Protein AF-A0A917GGM5-F1 (afdb_monomer_lite)

Structure (mmCIF, N/CA/C/O backbone):
data_AF-A0A917GGM5-F1
#
_entry.id   AF-A0A917GGM5-F1
#
loop_
_atom_site.group_PDB
_atom_site.id
_atom_site.type_symbol
_atom_site.label_atom_id
_atom_site.label_alt_id
_atom_site.label_comp_id
_atom_site.label_asym_id
_atom_site.label_entity_id
_atom_site.label_seq_id
_atom_site.pdbx_PDB_ins_code
_atom_site.Cartn_x
_atom_site.Cartn_y
_atom_site.Cartn_z
_atom_site.occupancy
_atom_site.B_iso_or_equiv
_atom_site.auth_seq_id
_atom_site.auth_comp_id
_atom_site.auth_asym_id
_atom_site.auth_atom_id
_atom_site.pdbx_PDB_model_num
ATOM 1 N N . MET A 1 1 ? -18.212 4.172 -23.124 1.00 44.53 1 MET A N 1
ATOM 2 C CA . MET A 1 1 ? -17.514 3.414 -22.058 1.00 44.53 1 MET A CA 1
ATOM 3 C C . MET A 1 1 ? -17.313 4.329 -20.860 1.00 44.53 1 MET A C 1
ATOM 5 O O . MET A 1 1 ? -16.698 5.372 -21.028 1.00 44.53 1 MET A O 1
ATOM 9 N N . ARG A 1 2 ? -17.846 3.993 -19.677 1.00 49.03 2 ARG A N 1
ATOM 10 C CA . ARG A 1 2 ? -17.512 4.709 -18.433 1.00 49.03 2 ARG A CA 1
ATOM 11 C C . ARG A 1 2 ? -16.170 4.183 -17.930 1.00 49.03 2 ARG A C 1
ATOM 13 O O . ARG A 1 2 ? -16.060 3.001 -17.622 1.00 49.03 2 ARG A O 1
ATOM 20 N N . LYS A 1 3 ? -15.157 5.046 -17.894 1.00 59.06 3 LYS A N 1
ATOM 21 C CA . LYS A 1 3 ? -13.858 4.742 -17.294 1.00 59.06 3 LYS A CA 1
ATOM 22 C C . LYS A 1 3 ? -14.045 4.849 -15.779 1.00 59.06 3 LYS A C 1
ATOM 24 O O . LYS A 1 3 ? -14.227 5.946 -15.264 1.00 59.06 3 LYS A O 1
ATOM 29 N N . PHE A 1 4 ? -14.112 3.719 -15.083 1.00 58.59 4 PHE A N 1
ATOM 30 C CA . PHE A 1 4 ? -14.100 3.722 -13.622 1.00 58.59 4 PHE A CA 1
ATOM 31 C C . PHE A 1 4 ? -12.678 4.056 -13.171 1.00 58.59 4 PHE A C 1
ATOM 33 O O . PHE A 1 4 ? -11.761 3.256 -13.347 1.00 58.59 4 PHE A O 1
ATOM 40 N N . GLU A 1 5 ? -12.475 5.264 -12.653 1.00 61.06 5 GLU A N 1
ATOM 41 C CA . GLU A 1 5 ? -11.188 5.659 -12.088 1.00 61.06 5 GLU A CA 1
ATOM 42 C C . GLU A 1 5 ? -11.096 5.220 -10.630 1.00 61.06 5 GLU A C 1
ATOM 44 O O . GLU A 1 5 ? -11.739 5.782 -9.743 1.00 61.06 5 GLU A O 1
ATOM 49 N N . ILE A 1 6 ? -10.257 4.219 -10.372 1.00 83.50 6 ILE A N 1
ATOM 50 C CA . ILE A 1 6 ? -9.914 3.812 -9.012 1.00 83.50 6 ILE A CA 1
ATOM 51 C C . ILE A 1 6 ? -8.810 4.754 -8.522 1.00 83.50 6 ILE A C 1
ATOM 53 O O . ILE A 1 6 ? -7.621 4.500 -8.720 1.00 83.50 6 ILE A O 1
ATOM 57 N N . LYS A 1 7 ? -9.215 5.878 -7.913 1.00 88.19 7 LYS A N 1
ATOM 58 C CA . LYS A 1 7 ? -8.313 6.965 -7.483 1.00 88.19 7 LYS A CA 1
ATOM 59 C C . LYS A 1 7 ? -7.136 6.474 -6.632 1.00 88.19 7 LYS A C 1
ATOM 61 O O . LYS A 1 7 ? -6.010 6.887 -6.881 1.00 88.19 7 LYS A O 1
ATOM 66 N N . PHE A 1 8 ? -7.386 5.558 -5.694 1.00 86.31 8 PHE A N 1
ATOM 67 C CA . PHE A 1 8 ? -6.341 4.977 -4.843 1.00 86.31 8 PHE A CA 1
ATOM 68 C C . PHE A 1 8 ? -5.272 4.229 -5.653 1.00 86.31 8 PHE A C 1
ATOM 70 O O . PHE A 1 8 ? -4.087 4.485 -5.480 1.00 86.31 8 PHE A O 1
ATOM 77 N N . LEU A 1 9 ? -5.674 3.356 -6.584 1.00 89.75 9 LEU A N 1
ATOM 78 C CA . LEU A 1 9 ? -4.718 2.587 -7.389 1.00 89.75 9 LEU A CA 1
ATOM 79 C C . LEU A 1 9 ? -3.901 3.486 -8.316 1.00 89.75 9 LEU A C 1
ATOM 81 O O . LEU A 1 9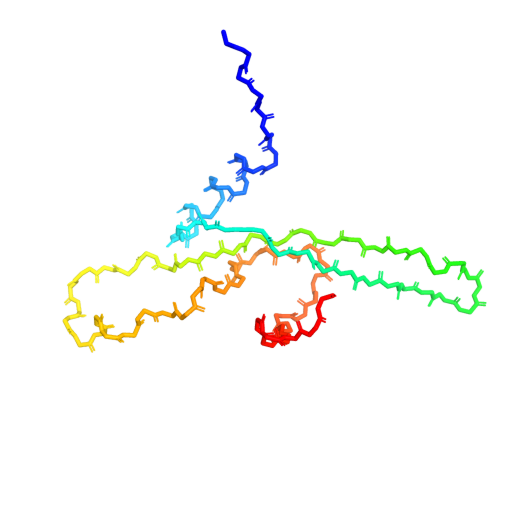 ? -2.731 3.210 -8.552 1.00 89.75 9 LEU A O 1
ATOM 85 N N . ASN A 1 10 ? -4.498 4.555 -8.843 1.00 92.31 10 ASN A N 1
ATOM 86 C CA . ASN A 1 10 ? -3.763 5.520 -9.659 1.00 92.31 10 ASN A CA 1
ATOM 87 C C . ASN A 1 10 ? -2.723 6.280 -8.827 1.00 92.31 10 ASN A C 1
ATOM 89 O O . ASN A 1 10 ? -1.594 6.444 -9.279 1.00 92.31 10 ASN A O 1
ATOM 93 N N . TYR A 1 11 ? -3.094 6.702 -7.616 1.00 90.81 11 TYR A N 1
ATOM 94 C CA . TYR A 1 11 ? -2.177 7.345 -6.679 1.00 90.81 11 TYR A CA 1
ATOM 95 C C . TYR A 1 11 ? -1.015 6.415 -6.307 1.00 90.81 11 TYR A C 1
ATOM 97 O O . TYR A 1 11 ? 0.137 6.752 -6.566 1.00 90.81 11 TYR A O 1
ATOM 105 N N . ALA A 1 12 ? -1.321 5.204 -5.833 1.00 90.56 12 ALA A N 1
ATOM 106 C CA . ALA A 1 12 ? -0.323 4.210 -5.447 1.00 90.56 12 ALA A CA 1
ATOM 107 C C . ALA A 1 12 ? 0.626 3.846 -6.600 1.00 90.56 12 ALA A C 1
ATOM 109 O O . ALA A 1 12 ? 1.828 3.707 -6.393 1.00 90.56 12 ALA A O 1
ATOM 110 N N . LYS A 1 13 ? 0.114 3.741 -7.835 1.00 91.81 13 LYS A N 1
ATOM 111 C CA . LYS A 1 13 ? 0.940 3.500 -9.030 1.00 91.81 13 LYS A CA 1
ATOM 112 C C . LYS A 1 13 ? 1.909 4.639 -9.320 1.00 91.81 13 LYS A C 1
ATOM 114 O O . LYS A 1 13 ? 3.007 4.369 -9.795 1.00 91.81 13 LYS A O 1
ATOM 119 N N . ASN A 1 14 ? 1.496 5.886 -9.109 1.00 93.00 14 ASN A N 1
ATOM 120 C CA . ASN A 1 14 ? 2.363 7.039 -9.337 1.00 93.00 14 ASN A CA 1
ATOM 121 C C . ASN A 1 14 ? 3.452 7.112 -8.265 1.00 93.00 14 ASN A C 1
ATOM 123 O O . ASN A 1 14 ? 4.622 7.179 -8.615 1.00 93.00 14 ASN A O 1
ATOM 127 N N . GLU A 1 15 ? 3.089 6.962 -6.992 1.00 91.25 15 GLU A N 1
ATOM 128 C CA . GLU A 1 15 ? 4.053 6.930 -5.886 1.00 91.25 15 GLU A CA 1
ATOM 129 C C . GLU A 1 15 ? 5.065 5.782 -6.042 1.00 91.25 15 GLU A C 1
ATOM 131 O O . GLU A 1 15 ? 6.270 5.977 -5.918 1.00 91.25 15 GLU A O 1
ATOM 136 N N . SER A 1 16 ? 4.594 4.595 -6.437 1.00 91.38 16 SER A N 1
ATOM 137 C CA . SER A 1 16 ? 5.464 3.447 -6.726 1.00 91.38 16 SER A CA 1
ATOM 138 C C . SER A 1 16 ? 6.488 3.749 -7.822 1.00 91.38 16 SER A C 1
ATOM 140 O O . SER A 1 16 ? 7.640 3.335 -7.720 1.00 91.38 16 SER A O 1
ATOM 142 N N . LYS A 1 17 ? 6.086 4.484 -8.868 1.00 92.50 17 LYS A N 1
ATOM 143 C CA . LYS A 1 17 ? 6.999 4.893 -9.943 1.00 92.50 17 LYS A CA 1
ATOM 144 C C . LYS A 1 17 ? 8.046 5.878 -9.448 1.00 92.50 17 LYS A C 1
ATOM 146 O O . LYS A 1 17 ? 9.208 5.724 -9.814 1.00 92.50 17 LYS A O 1
ATOM 151 N N . ASP A 1 18 ? 7.646 6.842 -8.623 1.00 91.88 18 ASP A N 1
ATOM 152 C CA . ASP A 1 18 ? 8.557 7.831 -8.038 1.00 91.88 18 ASP A CA 1
ATOM 153 C C . ASP A 1 18 ? 9.611 7.157 -7.141 1.00 91.88 18 ASP A C 1
ATOM 155 O O . ASP A 1 18 ? 10.757 7.599 -7.082 1.00 91.88 18 ASP A O 1
ATOM 159 N N . LEU A 1 19 ? 9.255 6.027 -6.520 1.00 89.50 19 LEU A N 1
ATOM 160 C CA . LEU A 1 19 ? 10.154 5.175 -5.736 1.00 89.50 19 LEU A CA 1
ATOM 161 C C . LEU A 1 19 ? 11.008 4.210 -6.578 1.00 89.50 19 LEU A C 1
ATOM 163 O O . LEU A 1 19 ? 11.818 3.472 -6.021 1.00 89.50 19 LEU A O 1
ATOM 167 N N . GLY A 1 20 ? 10.842 4.182 -7.902 1.00 90.38 20 GLY A N 1
ATOM 168 C CA . GLY A 1 20 ? 11.594 3.289 -8.784 1.00 90.38 20 GLY A CA 1
ATOM 169 C C . GLY A 1 20 ? 11.045 1.863 -8.862 1.00 90.38 20 GLY A C 1
ATOM 170 O O . GLY A 1 20 ? 11.778 0.960 -9.245 1.00 90.38 20 GLY A O 1
ATOM 171 N N . TYR A 1 21 ? 9.766 1.645 -8.557 1.00 90.38 21 TYR A N 1
ATOM 172 C CA . TYR A 1 21 ? 9.107 0.339 -8.626 1.00 90.38 21 TYR A CA 1
ATOM 173 C C . TYR A 1 21 ? 8.061 0.281 -9.742 1.00 90.38 21 TYR A C 1
ATOM 175 O O . TYR A 1 21 ? 7.422 1.271 -10.107 1.00 90.38 21 TYR A O 1
ATOM 183 N N . THR A 1 22 ? 7.837 -0.922 -10.264 1.00 91.06 22 THR A N 1
ATOM 184 C CA . THR A 1 22 ? 6.648 -1.248 -11.053 1.00 91.06 22 THR A CA 1
ATOM 185 C C . THR A 1 22 ? 5.646 -1.961 -10.149 1.00 91.06 22 THR A C 1
ATOM 187 O O . THR A 1 22 ? 5.836 -3.127 -9.806 1.00 91.06 22 THR A O 1
ATOM 190 N N . MET A 1 23 ? 4.580 -1.249 -9.766 1.00 90.12 23 MET A N 1
ATOM 191 C CA . MET A 1 23 ? 3.485 -1.801 -8.962 1.00 90.12 23 MET A CA 1
ATOM 192 C C . MET A 1 23 ? 2.711 -2.868 -9.744 1.00 90.12 23 MET A C 1
ATOM 194 O O . MET A 1 23 ? 2.247 -2.603 -10.858 1.00 90.12 23 MET A O 1
ATOM 198 N N . ASP A 1 24 ? 2.517 -4.037 -9.137 1.00 89.38 24 ASP A N 1
ATOM 199 C CA . ASP A 1 24 ? 1.797 -5.170 -9.726 1.00 89.38 24 ASP A CA 1
ATOM 200 C C . ASP A 1 24 ? 0.498 -5.518 -8.984 1.00 89.38 24 ASP A C 1
ATOM 202 O O . ASP A 1 24 ? -0.469 -5.948 -9.618 1.00 89.38 24 ASP A O 1
ATOM 206 N N . SER A 1 25 ? 0.428 -5.285 -7.670 1.00 87.62 25 SER A N 1
ATOM 207 C CA . SER A 1 25 ? -0.727 -5.653 -6.851 1.00 87.62 25 SER A CA 1
ATOM 208 C C . SER A 1 25 ? -0.879 -4.783 -5.592 1.00 87.62 25 SER A C 1
ATOM 210 O O . SER A 1 25 ? -0.148 -3.813 -5.383 1.00 87.62 25 SER A O 1
ATOM 212 N N . VAL A 1 26 ? -1.894 -5.091 -4.779 1.00 88.12 26 VAL A N 1
ATOM 213 C CA . VAL A 1 26 ? -2.112 -4.506 -3.450 1.00 88.12 26 VAL A CA 1
ATOM 214 C C . VAL A 1 26 ? -2.269 -5.644 -2.452 1.00 88.12 26 VAL A C 1
ATOM 216 O O . VAL A 1 26 ? -3.102 -6.530 -2.647 1.00 88.12 26 VAL A O 1
ATOM 219 N N . ARG A 1 27 ? -1.513 -5.585 -1.359 1.00 86.38 27 ARG A N 1
ATOM 220 C CA . ARG A 1 27 ? -1.651 -6.464 -0.202 1.00 86.38 27 ARG A CA 1
ATOM 221 C C . ARG A 1 27 ? -2.561 -5.819 0.838 1.00 86.38 27 ARG A C 1
ATOM 223 O O . ARG A 1 27 ? -2.461 -4.623 1.102 1.00 86.38 27 ARG A O 1
ATOM 230 N N . VAL A 1 28 ? -3.453 -6.616 1.421 1.00 85.00 28 VAL A N 1
ATOM 231 C CA . VAL A 1 28 ? -4.346 -6.186 2.503 1.00 85.00 28 VAL A CA 1
ATOM 232 C C . VAL A 1 28 ? -3.866 -6.805 3.808 1.00 85.00 28 VAL A C 1
ATOM 234 O O . VAL A 1 28 ? -3.847 -8.027 3.931 1.00 85.00 28 VAL A O 1
ATOM 237 N N . TYR A 1 29 ? -3.507 -5.974 4.782 1.00 79.50 29 TYR A N 1
ATOM 238 C CA . TYR A 1 29 ? -3.230 -6.410 6.147 1.00 79.50 29 TYR A CA 1
ATOM 239 C C . TYR A 1 29 ? -4.444 -6.143 7.027 1.00 79.50 29 TYR A C 1
ATOM 241 O O . TYR A 1 29 ? -4.973 -5.032 7.043 1.00 79.50 29 TYR A O 1
ATOM 249 N N . LEU A 1 30 ? -4.875 -7.164 7.762 1.00 81.19 30 LEU A N 1
ATOM 250 C CA . LEU A 1 30 ? -5.967 -7.082 8.723 1.00 81.19 30 LEU A CA 1
ATOM 251 C C . LEU A 1 30 ? -5.383 -7.161 10.130 1.00 81.19 30 LEU A C 1
ATOM 253 O O . LEU A 1 30 ? -4.577 -8.043 10.419 1.00 81.19 30 LEU A O 1
ATOM 257 N N . GLY A 1 31 ? -5.805 -6.264 11.011 1.00 73.62 31 GLY A N 1
ATOM 258 C CA . GLY A 1 31 ? -5.462 -6.325 12.426 1.00 73.62 31 GLY A CA 1
ATOM 259 C C . GLY A 1 31 ? -6.626 -5.840 13.271 1.00 73.62 31 GLY A C 1
ATOM 260 O O . GLY A 1 31 ? -7.243 -4.835 12.944 1.00 73.62 31 GLY A O 1
ATOM 261 N N . ALA A 1 32 ? -6.931 -6.537 14.359 1.00 73.06 32 ALA A N 1
ATOM 262 C CA . ALA A 1 32 ? -7.779 -5.996 15.411 1.00 73.06 32 ALA A CA 1
ATOM 263 C C . ALA A 1 32 ? -6.859 -5.502 16.528 1.00 73.06 32 ALA A C 1
ATOM 265 O O . ALA A 1 32 ? -6.022 -6.262 17.012 1.00 73.06 32 ALA A O 1
ATOM 266 N N . TYR A 1 33 ? -7.014 -4.243 16.932 1.00 69.25 33 TYR A N 1
ATOM 267 C CA . TYR A 1 33 ? -6.264 -3.660 18.048 1.00 69.25 33 TYR A CA 1
ATOM 268 C C . TYR A 1 33 ? -7.213 -3.372 19.221 1.00 69.25 33 TYR A C 1
ATOM 270 O O . TYR A 1 33 ? -7.460 -2.206 19.525 1.00 69.25 33 TYR A O 1
ATOM 278 N N . PRO A 1 34 ? -7.816 -4.400 19.854 1.00 67.62 34 PRO A N 1
ATOM 279 C CA . PRO A 1 34 ? -8.621 -4.180 21.045 1.00 67.62 34 PRO A CA 1
ATOM 280 C C . PRO A 1 34 ? -7.735 -3.693 22.192 1.00 67.62 34 PRO A C 1
ATOM 282 O O . PRO A 1 34 ? -6.623 -4.182 22.394 1.00 67.62 34 PRO A O 1
ATOM 285 N N . THR A 1 35 ? -8.265 -2.777 22.992 1.00 71.62 35 THR A N 1
ATOM 286 C CA . TH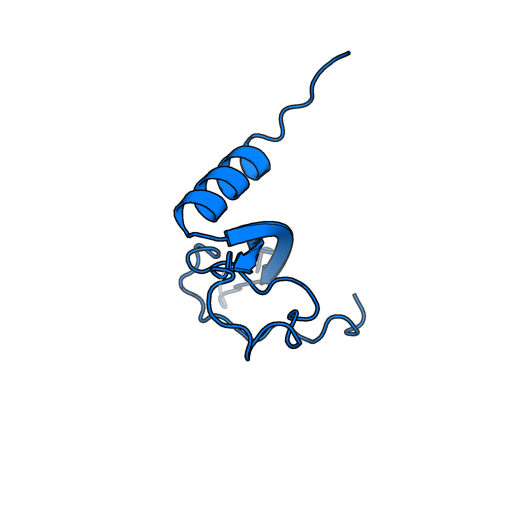R A 1 35 ? -7.788 -2.566 24.362 1.00 71.62 35 THR A CA 1
ATOM 287 C C . THR A 1 35 ? -8.764 -3.242 25.322 1.00 71.62 35 THR A C 1
ATOM 289 O O . THR A 1 35 ? -9.883 -3.571 24.932 1.00 71.62 35 THR A O 1
ATOM 292 N N . GLU A 1 36 ? -8.395 -3.421 26.595 1.00 72.38 36 GLU A N 1
ATOM 293 C CA . GLU A 1 36 ? -9.300 -4.000 27.611 1.00 72.38 36 GLU A CA 1
ATOM 294 C C . GLU A 1 36 ? -10.634 -3.240 27.756 1.00 72.38 36 GLU A C 1
ATOM 296 O O . GLU A 1 36 ? -11.580 -3.753 28.349 1.00 72.38 36 GLU A O 1
ATOM 301 N N . LYS A 1 37 ? -10.718 -2.013 27.224 1.00 66.62 37 LYS A N 1
ATOM 302 C CA . LYS A 1 37 ? -11.867 -1.112 27.356 1.00 66.62 37 LYS A CA 1
ATOM 303 C C . LYS A 1 37 ? -12.638 -0.875 26.054 1.00 66.62 37 LYS A C 1
ATOM 305 O O . LYS A 1 37 ? -13.692 -0.250 26.112 1.00 66.62 37 LYS A O 1
ATOM 310 N N . GLU A 1 38 ? -12.159 -1.353 24.905 1.00 71.00 38 GLU A N 1
ATOM 311 C CA . GLU A 1 38 ? -12.758 -1.048 23.598 1.00 71.00 38 GLU A CA 1
ATOM 312 C C . GLU A 1 38 ? -12.987 -2.297 22.745 1.00 71.00 38 GLU A C 1
ATOM 314 O O . GLU A 1 38 ? -12.179 -3.226 22.720 1.00 71.00 38 GLU A O 1
ATOM 319 N N . VAL A 1 39 ? -14.098 -2.298 22.000 1.00 73.38 39 VAL A N 1
ATOM 320 C CA . VAL A 1 39 ? -14.397 -3.338 21.009 1.00 73.38 39 VAL A CA 1
ATOM 321 C C . VAL A 1 39 ? -13.311 -3.313 19.932 1.00 73.38 39 VAL A C 1
ATOM 323 O O . VAL A 1 39 ? -13.090 -2.290 19.287 1.00 73.38 39 VAL A O 1
ATOM 326 N N . GLY A 1 40 ? -12.635 -4.445 19.727 1.00 70.38 40 GLY A N 1
ATOM 327 C CA . GLY A 1 40 ? -11.587 -4.585 18.717 1.00 70.38 40 GLY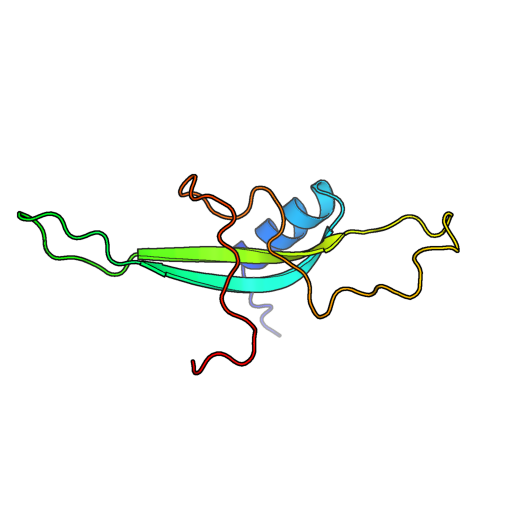 A CA 1
ATOM 328 C C . GLY A 1 40 ? -12.148 -4.589 17.302 1.00 70.38 40 GLY A C 1
ATOM 329 O O . GLY A 1 40 ? -12.427 -5.653 16.751 1.00 70.38 40 GLY A O 1
ATOM 330 N N . TYR A 1 41 ? -12.305 -3.412 16.699 1.00 78.12 41 TYR A N 1
ATOM 331 C CA . TYR A 1 41 ? -12.648 -3.306 15.283 1.00 78.12 41 TYR A CA 1
ATOM 332 C C . TYR A 1 41 ? -11.508 -3.815 14.400 1.00 78.12 41 TYR A C 1
ATOM 334 O O . TYR A 1 41 ? -10.329 -3.693 14.733 1.00 78.12 41 TYR A O 1
ATOM 342 N N . THR A 1 42 ? -11.875 -4.384 13.251 1.00 82.00 42 THR A N 1
ATOM 343 C CA . THR A 1 42 ? -10.901 -4.772 12.231 1.00 82.00 42 THR A CA 1
ATOM 344 C C . THR A 1 42 ? -10.385 -3.526 11.523 1.00 82.00 42 THR A C 1
ATOM 346 O O . THR A 1 42 ? -11.130 -2.836 10.830 1.00 82.00 42 THR A O 1
ATOM 349 N N . THR A 1 43 ? -9.096 -3.266 11.669 1.00 81.38 43 THR A N 1
ATOM 350 C CA . THR A 1 43 ? -8.346 -2.282 10.898 1.00 81.38 43 THR A CA 1
ATOM 351 C C . THR A 1 43 ? -7.782 -2.952 9.651 1.00 81.38 43 THR A C 1
ATOM 353 O O . THR A 1 43 ? -7.160 -4.012 9.733 1.00 81.38 43 THR A O 1
ATOM 356 N N . MET A 1 44 ? -7.995 -2.323 8.494 1.00 82.25 44 MET A N 1
ATOM 357 C CA . MET A 1 44 ? -7.455 -2.767 7.209 1.00 82.25 44 MET A CA 1
ATOM 358 C C . MET A 1 44 ? -6.379 -1.793 6.726 1.00 82.25 44 MET A C 1
ATOM 360 O O . MET A 1 44 ? -6.637 -0.593 6.635 1.00 82.25 44 MET A O 1
ATOM 364 N N . PHE A 1 45 ? -5.212 -2.306 6.343 1.00 81.81 45 PHE A N 1
ATOM 365 C CA . PHE A 1 45 ? -4.169 -1.541 5.657 1.00 81.81 45 PHE A CA 1
ATOM 366 C C . PHE A 1 45 ? -3.997 -2.055 4.232 1.00 81.81 45 PHE A C 1
ATOM 368 O O . PHE A 1 45 ? -3.910 -3.260 4.013 1.00 81.81 45 PHE A O 1
ATOM 375 N N . LEU A 1 46 ? -3.932 -1.137 3.269 1.00 85.88 46 LEU A N 1
ATOM 376 C CA . LEU A 1 46 ? -3.676 -1.438 1.863 1.00 85.88 46 LEU A CA 1
ATOM 377 C C . LEU A 1 46 ? -2.243 -1.028 1.529 1.00 85.88 46 LEU A C 1
ATOM 379 O O . LEU A 1 46 ? -1.899 0.146 1.658 1.00 85.88 46 LEU A O 1
ATOM 383 N N . VAL A 1 47 ? -1.425 -1.982 1.098 1.00 87.31 47 VAL A N 1
ATOM 384 C CA . VAL A 1 47 ? -0.001 -1.779 0.814 1.00 87.31 47 VAL A CA 1
ATOM 385 C C . VAL A 1 47 ? 0.282 -2.131 -0.649 1.00 87.31 47 VAL A C 1
ATOM 387 O O . VAL A 1 47 ? -0.014 -3.252 -1.063 1.00 87.31 47 VAL A O 1
ATOM 390 N N . PRO A 1 48 ? 0.806 -1.201 -1.46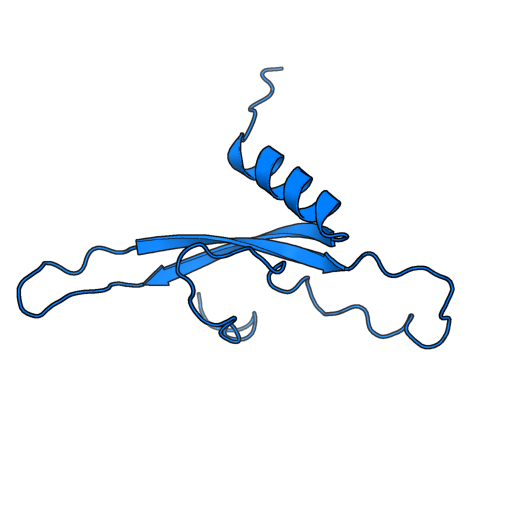8 1.00 89.75 48 PRO A N 1
ATOM 391 C CA . PRO A 1 48 ? 1.229 -1.507 -2.831 1.00 89.75 48 PRO A CA 1
ATOM 392 C C . PRO A 1 48 ? 2.365 -2.532 -2.841 1.00 89.75 48 PRO A C 1
ATOM 394 O O . PRO A 1 48 ? 3.318 -2.410 -2.073 1.00 89.75 48 PRO A O 1
ATOM 397 N N . THR A 1 49 ? 2.288 -3.513 -3.735 1.00 88.31 49 THR A N 1
ATOM 398 C CA . THR A 1 49 ? 3.390 -4.445 -3.998 1.00 88.31 49 THR A CA 1
ATOM 399 C C . THR A 1 49 ? 3.951 -4.218 -5.389 1.00 88.31 49 THR A C 1
ATOM 401 O O . THR A 1 49 ? 3.254 -3.724 -6.282 1.00 88.31 49 THR A O 1
ATOM 404 N N . GLY A 1 50 ? 5.211 -4.582 -5.590 1.00 87.38 50 GLY A N 1
ATOM 405 C CA . GLY A 1 50 ? 5.823 -4.480 -6.902 1.00 87.38 50 GLY A CA 1
ATOM 406 C C . GLY A 1 50 ? 7.282 -4.881 -6.932 1.00 87.38 50 GLY A C 1
ATOM 407 O O . GLY A 1 50 ? 7.880 -5.284 -5.934 1.00 87.38 50 GLY A O 1
ATOM 408 N N . VAL A 1 51 ? 7.849 -4.781 -8.124 1.00 86.75 51 VAL A N 1
ATOM 409 C CA . VAL A 1 51 ? 9.247 -5.120 -8.392 1.00 86.75 51 VAL A CA 1
ATOM 410 C C . VAL A 1 51 ? 10.057 -3.850 -8.595 1.00 86.75 51 VAL A C 1
ATOM 412 O O . VAL A 1 51 ? 9.586 -2.905 -9.230 1.00 86.75 51 VAL A O 1
ATOM 415 N N . GLU A 1 52 ? 11.269 -3.822 -8.051 1.00 85.81 52 GLU A N 1
ATOM 416 C CA . GLU A 1 52 ? 12.197 -2.713 -8.253 1.00 85.81 52 GLU A CA 1
ATOM 417 C C . GLU A 1 52 ? 12.642 -2.658 -9.721 1.00 85.81 52 GLU A C 1
ATOM 419 O O . GLU A 1 52 ? 12.936 -3.681 -10.351 1.00 85.81 52 GLU A O 1
ATOM 424 N N . ASN A 1 53 ? 12.691 -1.455 -10.286 1.00 85.00 53 ASN A N 1
ATOM 425 C CA . ASN A 1 53 ? 13.138 -1.225 -11.651 1.00 85.00 53 ASN A CA 1
ATOM 426 C C . ASN A 1 53 ? 14.674 -1.252 -11.689 1.00 85.00 53 ASN A C 1
ATOM 428 O O . ASN A 1 53 ? 15.339 -0.221 -11.626 1.00 85.00 53 ASN A O 1
ATOM 432 N N . ILE A 1 54 ? 15.251 -2.447 -11.802 1.00 73.25 54 ILE A N 1
ATOM 433 C CA . ILE A 1 54 ? 16.701 -2.634 -11.940 1.00 73.25 54 ILE A CA 1
ATOM 434 C C . ILE A 1 54 ? 17.200 -2.226 -13.336 1.00 73.25 54 ILE A C 1
ATOM 436 O O . ILE A 1 54 ? 16.671 -2.643 -14.369 1.00 73.25 54 ILE A O 1
ATOM 440 N N . SER A 1 55 ? 18.267 -1.424 -13.359 1.00 61.94 55 SER A N 1
ATOM 441 C CA . SER A 1 55 ? 19.020 -1.062 -14.565 1.00 61.94 55 SER A CA 1
ATOM 442 C C . SER A 1 55 ? 19.645 -2.307 -15.211 1.0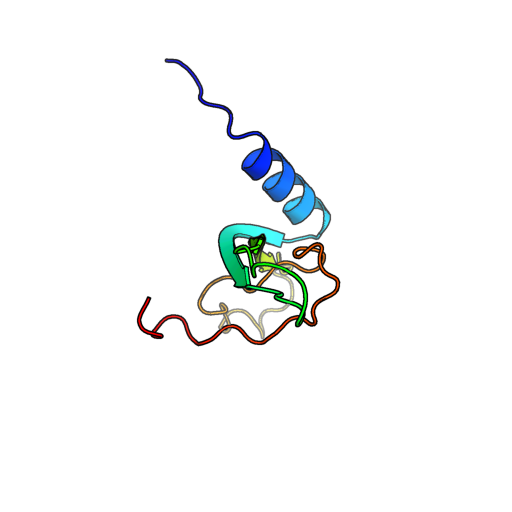0 61.94 55 SER A C 1
ATOM 444 O O . SER A 1 55 ? 20.343 -3.073 -14.547 1.00 61.94 55 SER A O 1
ATOM 446 N N . GLN A 1 56 ? 19.455 -2.490 -16.524 1.00 53.97 56 GLN A N 1
ATOM 447 C CA . GLN A 1 56 ? 19.973 -3.635 -17.297 1.00 53.97 56 GLN A CA 1
ATOM 448 C C . GLN A 1 56 ? 21.516 -3.729 -17.368 1.00 53.97 56 GLN A C 1
ATOM 450 O O . GLN A 1 56 ? 22.042 -4.660 -17.972 1.00 53.97 56 GLN A O 1
ATOM 455 N N . GLY A 1 57 ? 22.261 -2.801 -16.758 1.00 53.56 57 GLY A N 1
ATOM 456 C CA . GLY A 1 57 ? 23.727 -2.756 -16.806 1.00 53.56 57 GLY A CA 1
ATOM 457 C C . GLY A 1 57 ? 24.463 -3.816 -15.976 1.00 53.56 57 GLY A C 1
ATOM 458 O O . GLY A 1 57 ? 25.683 -3.900 -16.077 1.00 53.56 57 GLY A O 1
ATOM 459 N N . ASN A 1 58 ? 23.769 -4.627 -15.169 1.00 51.59 58 ASN A N 1
ATOM 460 C CA . ASN A 1 58 ? 24.396 -5.666 -14.349 1.00 51.59 58 ASN A CA 1
ATOM 461 C C . ASN A 1 58 ? 23.902 -7.063 -14.761 1.00 51.59 58 ASN A C 1
ATOM 463 O O . ASN A 1 58 ? 22.924 -7.594 -14.234 1.00 51.59 58 ASN A O 1
ATOM 467 N N . SER A 1 59 ? 24.590 -7.654 -15.738 1.00 53.19 59 SER A N 1
ATOM 468 C CA . SER A 1 59 ? 24.295 -8.968 -16.329 1.00 53.19 59 SER A CA 1
ATOM 469 C C . SER A 1 59 ? 24.323 -10.136 -15.329 1.00 53.19 59 SER A C 1
ATOM 471 O O . SER A 1 59 ? 23.796 -11.205 -15.630 1.00 53.19 59 SER A O 1
ATOM 473 N N . ALA A 1 60 ? 24.870 -9.938 -14.125 1.00 54.97 60 ALA A N 1
ATOM 474 C CA . ALA A 1 60 ? 24.985 -10.969 -13.095 1.00 54.97 60 ALA A CA 1
ATOM 475 C C . ALA A 1 60 ? 23.681 -11.252 -12.313 1.00 54.97 60 ALA A C 1
ATOM 477 O O . ALA A 1 60 ? 23.577 -12.302 -11.685 1.00 54.97 60 ALA A O 1
ATOM 478 N N . PHE A 1 61 ? 22.674 -10.367 -12.364 1.00 51.38 61 PHE A N 1
ATOM 479 C CA . PHE A 1 61 ? 21.453 -10.477 -11.539 1.00 51.38 61 PHE A CA 1
ATOM 480 C C . PHE A 1 61 ? 20.185 -10.902 -12.302 1.00 51.38 61 PHE A C 1
ATOM 482 O O . PHE A 1 61 ? 19.132 -11.092 -11.694 1.00 51.38 61 PHE A O 1
ATOM 489 N N . PHE A 1 62 ? 20.263 -11.116 -13.621 1.00 50.59 62 PHE A N 1
ATOM 490 C CA . PHE A 1 62 ? 19.093 -11.391 -14.474 1.00 50.59 62 PHE A CA 1
ATOM 491 C C . PHE A 1 62 ? 18.328 -12.689 -14.151 1.00 50.59 62 PHE A C 1
ATOM 493 O O . PHE A 1 62 ? 17.194 -12.847 -14.600 1.00 50.59 62 PHE A O 1
ATOM 500 N N . ASN A 1 63 ? 18.900 -13.593 -13.349 1.00 46.41 63 ASN A N 1
ATOM 501 C CA . ASN A 1 63 ? 18.267 -14.864 -12.980 1.00 46.41 63 ASN A CA 1
ATOM 502 C C . ASN A 1 63 ? 17.519 -14.844 -11.638 1.00 46.41 63 ASN A C 1
ATOM 504 O O . ASN A 1 63 ? 16.917 -15.850 -11.273 1.00 46.41 63 ASN A O 1
ATOM 508 N N . MET A 1 64 ? 17.499 -13.722 -10.914 1.00 52.44 64 MET A N 1
ATOM 509 C CA . MET A 1 64 ? 16.722 -13.581 -9.679 1.00 52.44 64 MET A CA 1
ATOM 510 C C . MET A 1 64 ? 15.529 -12.656 -9.911 1.00 52.44 64 MET A C 1
ATOM 512 O O . MET A 1 64 ? 15.446 -11.588 -9.318 1.00 52.44 64 MET A O 1
ATOM 516 N N . LYS A 1 65 ? 14.584 -13.044 -10.778 1.00 50.25 65 LYS A N 1
ATOM 517 C CA . LYS A 1 65 ? 13.241 -12.448 -10.700 1.00 50.25 65 LYS A CA 1
ATOM 518 C C . LYS A 1 65 ? 12.663 -12.841 -9.337 1.00 50.25 65 LYS A C 1
ATOM 520 O O . LYS A 1 65 ? 12.472 -14.041 -9.123 1.00 50.25 65 LYS A O 1
ATOM 525 N N . PRO A 1 66 ? 12.392 -11.896 -8.418 1.00 50.84 66 PRO A N 1
ATOM 526 C CA . PRO A 1 66 ? 11.713 -12.240 -7.182 1.00 50.84 66 PRO A CA 1
ATOM 527 C C . PRO A 1 66 ? 10.350 -12.854 -7.539 1.00 50.84 66 PRO A C 1
ATOM 529 O O . PRO A 1 66 ? 9.687 -12.366 -8.463 1.00 50.84 66 PRO A O 1
ATOM 532 N N . PRO A 1 67 ? 9.940 -13.947 -6.880 1.00 51.34 67 PRO A N 1
ATOM 533 C CA . PRO A 1 67 ? 8.635 -14.551 -7.096 1.00 51.34 67 PRO A CA 1
ATOM 534 C C . PRO A 1 67 ? 7.561 -13.594 -6.559 1.00 51.34 67 PRO A C 1
ATOM 536 O O . PRO A 1 67 ? 7.232 -13.620 -5.381 1.00 51.34 67 PRO A O 1
ATOM 539 N N . GLY A 1 68 ? 7.047 -12.720 -7.427 1.00 56.19 68 GLY A N 1
ATOM 540 C CA . GLY A 1 68 ? 6.114 -11.657 -7.046 1.00 56.19 68 GLY A CA 1
ATOM 541 C C . GLY A 1 68 ? 6.801 -10.494 -6.325 1.00 56.19 68 GLY A C 1
ATOM 542 O O . GLY A 1 68 ? 7.756 -10.676 -5.568 1.00 56.19 68 GLY A O 1
ATOM 543 N N . GLY A 1 69 ? 6.334 -9.276 -6.598 1.00 64.75 69 GLY A N 1
ATOM 544 C CA . GLY A 1 69 ? 6.826 -8.079 -5.932 1.00 64.75 69 GLY A CA 1
ATOM 545 C C . GLY A 1 69 ? 6.589 -8.114 -4.422 1.00 64.75 69 GLY A C 1
ATOM 546 O O . GLY A 1 69 ? 5.510 -8.488 -3.957 1.00 64.75 69 GLY A O 1
ATOM 547 N N . GLY A 1 70 ? 7.600 -7.726 -3.644 1.00 78.06 70 GLY A N 1
ATOM 548 C CA . GLY A 1 70 ? 7.438 -7.464 -2.214 1.00 78.06 70 GLY A CA 1
ATOM 549 C C . GLY A 1 70 ? 6.598 -6.209 -1.969 1.00 78.06 70 GLY A C 1
ATOM 550 O O . GLY A 1 70 ? 6.171 -5.540 -2.913 1.00 78.06 70 GLY A O 1
ATOM 551 N N . ASP A 1 71 ? 6.366 -5.882 -0.698 1.00 83.50 71 ASP A N 1
ATOM 552 C CA . ASP A 1 71 ? 5.792 -4.580 -0.346 1.00 83.50 71 ASP A CA 1
ATOM 553 C C . ASP A 1 71 ? 6.738 -3.471 -0.822 1.00 83.50 71 ASP A C 1
ATOM 555 O O . ASP A 1 71 ? 7.949 -3.534 -0.592 1.00 83.50 71 ASP A O 1
ATOM 559 N N . ILE A 1 72 ? 6.188 -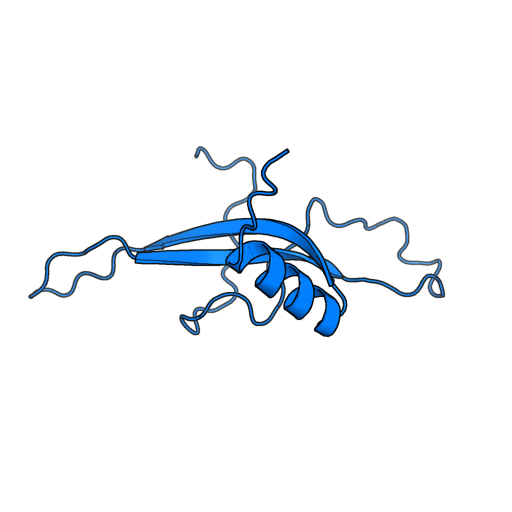2.467 -1.504 1.00 86.00 72 ILE A N 1
ATOM 560 C CA . ILE A 1 72 ? 6.959 -1.299 -1.929 1.00 86.00 72 ILE A CA 1
ATOM 561 C C . ILE A 1 72 ? 7.246 -0.451 -0.677 1.00 86.00 72 ILE A C 1
ATOM 563 O O . ILE A 1 72 ? 6.307 -0.149 0.070 1.00 86.00 72 ILE A O 1
ATOM 567 N N . PRO A 1 73 ? 8.510 -0.056 -0.420 1.00 77.75 73 PRO A N 1
ATOM 568 C CA . PRO A 1 73 ? 8.867 0.758 0.741 1.00 77.75 73 PRO A CA 1
ATOM 569 C C . PRO A 1 73 ? 8.028 2.035 0.843 1.00 77.75 73 PRO A C 1
ATOM 571 O O . PRO A 1 73 ? 7.701 2.648 -0.165 1.00 77.75 73 PRO A O 1
ATOM 574 N N . GLY A 1 74 ? 7.680 2.447 2.063 1.00 69.50 74 GLY A N 1
ATOM 575 C CA . GLY A 1 74 ? 6.777 3.586 2.292 1.00 69.50 74 GLY A CA 1
ATOM 576 C C . GLY A 1 74 ? 5.287 3.226 2.216 1.00 69.50 74 GLY A C 1
ATOM 577 O O . GLY A 1 74 ? 4.453 3.989 2.699 1.00 69.50 74 GLY A O 1
ATOM 578 N N . GLY A 1 75 ? 4.942 2.037 1.709 1.00 61.09 75 GLY A N 1
ATOM 579 C CA . GLY A 1 75 ? 3.605 1.466 1.818 1.00 61.09 75 GLY A CA 1
ATOM 580 C C . GLY A 1 75 ? 3.351 0.874 3.210 1.00 61.09 75 GLY A C 1
ATOM 581 O O . GLY A 1 75 ? 4.102 0.024 3.670 1.00 61.09 75 GLY A O 1
ATOM 582 N N . GLY A 1 76 ? 2.275 1.308 3.876 1.00 58.72 76 GLY A N 1
ATOM 583 C CA . GLY A 1 76 ? 1.891 0.840 5.217 1.00 58.72 76 GLY A CA 1
ATOM 584 C C . GLY A 1 76 ? 1.926 1.960 6.257 1.00 58.72 76 GLY A C 1
ATOM 585 O O . GLY A 1 76 ? 2.914 2.174 6.949 1.00 58.72 76 GLY A O 1
ATOM 586 N N . LEU A 1 77 ? 0.812 2.684 6.390 1.00 56.47 77 LEU A N 1
ATOM 587 C CA . LEU A 1 77 ? 0.709 3.899 7.213 1.00 56.47 77 LEU A CA 1
ATOM 588 C C . LEU A 1 77 ? 0.657 3.665 8.737 1.00 56.47 77 LEU A C 1
ATOM 590 O O . LEU A 1 77 ? 0.302 4.588 9.465 1.00 56.47 77 LEU A O 1
ATOM 594 N N . ASN A 1 78 ? 0.981 2.474 9.255 1.00 55.25 78 ASN A N 1
ATOM 595 C CA . ASN A 1 78 ? 0.961 2.241 10.708 1.00 55.25 78 ASN A CA 1
ATOM 596 C C . ASN A 1 78 ? 2.341 2.251 11.375 1.00 55.25 78 ASN A C 1
ATOM 598 O O . ASN A 1 78 ? 2.413 1.993 12.574 1.00 55.25 78 ASN A O 1
ATOM 602 N N . GLY A 1 79 ? 3.429 2.506 10.634 1.00 51.53 79 GLY A N 1
ATOM 603 C CA . GLY A 1 79 ? 4.785 2.395 11.188 1.00 51.53 79 GLY A CA 1
ATOM 604 C C . GLY A 1 79 ? 5.109 0.987 11.710 1.00 51.53 79 GLY A C 1
ATOM 605 O O . GLY A 1 79 ? 6.068 0.805 12.459 1.00 51.53 79 GLY A O 1
ATOM 606 N N . GLY A 1 80 ? 4.297 -0.006 11.340 1.00 51.00 80 GLY A N 1
ATOM 607 C CA . GLY A 1 80 ? 4.587 -1.407 11.536 1.00 51.00 80 GLY A CA 1
ATOM 608 C C . GLY A 1 80 ? 5.849 -1.732 10.763 1.00 51.00 80 GLY A C 1
ATOM 609 O O . GLY A 1 80 ? 6.066 -1.240 9.656 1.00 51.00 80 GLY A O 1
ATOM 610 N N . GLN A 1 81 ? 6.710 -2.538 11.374 1.00 48.09 81 GLN A N 1
ATOM 611 C CA . GLN A 1 81 ? 7.854 -3.104 10.671 1.00 48.09 81 GLN A CA 1
ATOM 612 C C . GLN A 1 81 ? 7.354 -3.749 9.370 1.00 48.09 81 GLN A C 1
ATOM 614 O O . GLN A 1 81 ? 6.215 -4.225 9.339 1.00 48.09 81 GLN A O 1
ATOM 619 N N . ASN A 1 82 ? 8.193 -3.790 8.327 1.00 54.69 82 ASN A N 1
ATOM 620 C CA . ASN A 1 82 ? 7.986 -4.666 7.172 1.00 54.69 82 ASN A CA 1
ATOM 621 C C . ASN A 1 82 ? 7.972 -6.108 7.698 1.00 54.69 82 ASN A C 1
ATOM 623 O O . ASN A 1 82 ? 8.989 -6.802 7.680 1.00 54.69 82 ASN A O 1
ATOM 627 N N . GLY A 1 83 ? 6.856 -6.525 8.290 1.00 52.06 83 GLY A N 1
ATOM 628 C CA . GLY A 1 83 ? 6.656 -7.884 8.733 1.00 52.06 83 GLY A CA 1
ATOM 629 C C . GLY A 1 83 ? 6.832 -8.749 7.504 1.00 52.06 83 GLY A C 1
ATOM 630 O O . GLY A 1 83 ? 6.394 -8.376 6.419 1.00 52.06 83 GLY A O 1
ATOM 631 N N . MET A 1 84 ? 7.517 -9.874 7.644 1.00 56.00 84 MET A N 1
ATOM 632 C CA . MET A 1 84 ? 7.588 -10.825 6.550 1.00 56.00 84 MET A CA 1
ATOM 633 C C . MET A 1 84 ? 6.188 -11.438 6.433 1.00 56.00 84 MET A C 1
ATOM 635 O O . MET A 1 84 ? 5.784 -12.159 7.352 1.00 56.00 84 MET A O 1
ATOM 639 N N . PRO A 1 85 ? 5.398 -11.108 5.393 1.00 57.50 85 PRO A N 1
ATOM 640 C CA . PRO A 1 85 ? 4.074 -11.686 5.260 1.00 57.50 85 PRO A CA 1
ATOM 641 C C . PRO A 1 85 ? 4.220 -13.206 5.144 1.00 57.50 85 PRO A C 1
ATOM 643 O O . PRO A 1 85 ? 5.228 -13.688 4.606 1.00 57.50 85 PRO A O 1
ATOM 646 N N . PRO A 1 86 ? 3.241 -13.979 5.641 1.00 56.53 86 PRO A N 1
ATOM 647 C CA . PRO A 1 86 ? 3.257 -15.416 5.446 1.00 56.53 86 PRO A CA 1
ATOM 648 C C . PRO A 1 86 ? 3.360 -15.729 3.943 1.00 56.53 86 PRO A C 1
ATOM 650 O O . PRO A 1 86 ? 2.880 -14.953 3.108 1.00 56.53 86 PRO A O 1
ATOM 653 N N . PRO A 1 87 ? 4.023 -16.836 3.576 1.00 55.09 87 PRO A N 1
ATOM 654 C CA . PRO A 1 87 ? 4.237 -17.180 2.178 1.00 55.09 87 PRO A CA 1
ATOM 655 C C . PRO A 1 87 ? 2.902 -17.287 1.427 1.00 55.09 87 PRO A C 1
ATOM 657 O O . PRO A 1 87 ? 1.869 -17.603 2.009 1.00 55.09 87 PRO A O 1
ATOM 660 N N . SER A 1 88 ? 2.919 -17.052 0.111 1.00 56.25 88 SER A N 1
ATOM 661 C CA . SER A 1 88 ? 1.707 -17.008 -0.731 1.00 56.25 88 SER A CA 1
ATOM 662 C C . SER A 1 88 ? 0.853 -18.290 -0.711 1.00 56.25 88 SER A C 1
ATOM 664 O O . SER A 1 88 ? -0.259 -18.279 -1.232 1.00 56.25 88 SER A O 1
ATOM 666 N N . ASN A 1 89 ? 1.367 -19.393 -0.163 1.00 59.28 89 ASN A N 1
ATOM 667 C CA . ASN A 1 89 ? 0.663 -20.663 0.013 1.00 59.28 89 ASN A CA 1
ATOM 668 C C . ASN A 1 89 ? -0.024 -20.800 1.385 1.00 59.28 89 ASN A C 1
ATOM 670 O O . ASN A 1 89 ? -0.497 -21.887 1.716 1.00 59.28 89 ASN A O 1
ATOM 674 N N . TYR A 1 90 ? -0.056 -19.739 2.192 1.00 45.97 90 TYR A N 1
ATOM 675 C CA . TYR A 1 90 ? -0.825 -19.725 3.428 1.00 45.97 90 TYR A CA 1
ATOM 676 C C . TYR A 1 90 ? -2.324 -19.821 3.100 1.00 45.97 90 TYR A C 1
ATOM 678 O O . TYR A 1 90 ? -2.775 -19.121 2.188 1.00 45.97 90 TYR A O 1
ATOM 686 N N . PRO A 1 91 ? -3.101 -20.671 3.798 1.00 45.28 91 PRO A N 1
ATOM 687 C CA . PRO A 1 91 ? -4.549 -20.717 3.622 1.00 45.28 91 PRO A CA 1
ATOM 688 C C . PRO A 1 91 ? -5.136 -19.319 3.846 1.00 45.28 91 PRO A C 1
ATOM 690 O O . PRO A 1 91 ? -4.881 -18.715 4.890 1.00 45.28 91 PRO A O 1
ATOM 693 N N . GLN A 1 92 ? -5.855 -18.806 2.847 1.00 51.28 92 GLN A N 1
ATOM 694 C CA . GLN A 1 92 ? -6.564 -17.525 2.922 1.00 51.28 92 GLN A CA 1
ATOM 695 C C . GLN A 1 92 ? -7.962 -17.709 3.498 1.00 51.28 92 GLN A C 1
ATOM 697 O O . GLN A 1 92 ? -8.608 -18.723 3.144 1.00 51.28 92 GLN A O 1
#

Secondary structure (DSSP, 8-state):
------HHHHHHHHHHHHTTEEEEEEEEEEEE---TTS--PEEEEEEEEEEE---TT-TTSTT---SS-EEPTT--TT------PPPTTS--

Sequence (92 aa):
MRKFEIKFLNYAKNESKDLGYTMDSVRVYLGAYPTEKEVGYTTMFLVPTGVENISQGNSAFFNMKPPGGGDIPGGGLNGGQNGMPPPSNYPQ

Radius of gyration: 16.65 Å; chains: 1; bounding box: 42×28×50 Å

pLDDT: mean 71.18, std 15.94, range [44.53, 93.0]

Foldseek 3Di:
DDDPDPPVVVVLCVVCVVLQWHFDDKDKDWDFDDDPPDDGDIDIFIFTFTDHNDDPPDPPCPPCPDPGGQGRPPGDPPPDDSPVPPPPPPDD

Organism: NCBI:txid1495645